Protein AF-A0A955G9C8-F1 (afdb_monomer_lite)

Radius of gyration: 13.99 Å; chains: 1; bounding box: 42×20×39 Å

Foldseek 3Di:
DVCVVQVVFWDKDAFAQQLVQAADPDPVCRCVVRVVRRVDTFGIWTATPPPRHTAETEHEDDPDDDVVVVVVNVVVVVVRCVVRVHHYYYDD

pLDDT: mean 89.54, std 13.43, range [48.84, 97.81]

Structure (mmCIF, N/CA/C/O backbone):
data_AF-A0A955G9C8-F1
#
_entry.id   AF-A0A955G9C8-F1
#
loop_
_atom_site.group_PDB
_atom_site.id
_atom_site.type_symbol
_atom_site.label_atom_id
_atom_site.label_alt_id
_atom_site.label_comp_id
_atom_site.label_asym_id
_atom_site.label_entity_id
_atom_site.label_seq_id
_atom_site.pdbx_PDB_ins_code
_atom_site.Cartn_x
_atom_site.Cartn_y
_atom_site.Cartn_z
_atom_site.occupancy
_atom_site.B_iso_or_equiv
_atom_site.auth_seq_id
_atom_site.auth_comp_id
_atom_site.auth_asym_id
_atom_site.auth_atom_id
_atom_site.pdbx_PDB_model_num
ATOM 1 N N . GLU A 1 1 ? -22.485 -5.040 -1.375 1.00 52.47 1 GLU A N 1
ATOM 2 C CA . GLU A 1 1 ? -22.122 -6.214 -0.543 1.00 52.47 1 GLU A CA 1
ATOM 3 C C . GLU A 1 1 ? -20.918 -5.973 0.377 1.00 52.47 1 GLU A C 1
ATOM 5 O O . GLU A 1 1 ? -21.055 -6.204 1.571 1.00 52.47 1 GLU A O 1
ATOM 10 N N . LEU A 1 2 ? -19.790 -5.428 -0.105 1.00 48.84 2 LEU A N 1
ATOM 11 C CA . LEU A 1 2 ? -18.607 -5.107 0.728 1.00 48.84 2 LEU A CA 1
ATOM 12 C C . LEU A 1 2 ? -18.900 -4.168 1.917 1.00 48.84 2 LEU A C 1
ATOM 14 O O . LEU A 1 2 ? -18.487 -4.454 3.039 1.00 48.84 2 LEU A O 1
ATOM 18 N N . GLN A 1 3 ? -19.680 -3.098 1.707 1.00 49.28 3 GLN A N 1
ATOM 19 C CA . GLN A 1 3 ? -20.099 -2.207 2.798 1.00 49.28 3 GLN A CA 1
ATOM 20 C C . GLN A 1 3 ? -20.959 -2.934 3.841 1.00 49.28 3 GLN A C 1
ATOM 22 O O . GLN A 1 3 ? -20.649 -2.866 5.017 1.00 49.28 3 GLN A O 1
ATOM 27 N N . GLN A 1 4 ? -21.985 -3.698 3.462 1.00 53.94 4 GLN A N 1
ATOM 28 C CA . GLN A 1 4 ? -22.838 -4.369 4.456 1.00 53.94 4 GLN A CA 1
ATOM 29 C C . GLN A 1 4 ? -22.100 -5.434 5.285 1.00 53.94 4 GLN A C 1
ATOM 31 O O . GLN A 1 4 ? -22.441 -5.629 6.447 1.00 53.94 4 GLN A O 1
ATOM 36 N N . LYS A 1 5 ? -21.075 -6.095 4.726 1.00 54.31 5 LYS A N 1
ATOM 37 C CA . LYS A 1 5 ? -20.339 -7.171 5.415 1.00 54.31 5 LYS A CA 1
ATOM 38 C C . LYS A 1 5 ? -19.237 -6.664 6.359 1.00 54.31 5 LYS A C 1
ATOM 40 O O . LYS A 1 5 ? -18.913 -7.342 7.327 1.00 54.31 5 LYS A O 1
ATOM 45 N N . HIS A 1 6 ? -18.683 -5.477 6.099 1.00 54.84 6 HIS A N 1
ATOM 46 C CA . HIS A 1 6 ? -17.516 -4.942 6.819 1.00 54.84 6 HIS A CA 1
ATOM 47 C C . HIS A 1 6 ? -17.749 -3.580 7.497 1.00 54.84 6 HIS A C 1
ATOM 49 O O . HIS A 1 6 ? -16.954 -3.189 8.354 1.00 54.84 6 HIS A O 1
ATOM 55 N N . ALA A 1 7 ? -18.835 -2.863 7.181 1.00 58.91 7 ALA A N 1
ATOM 56 C CA . ALA A 1 7 ? -19.048 -1.494 7.664 1.00 58.91 7 ALA A CA 1
ATOM 57 C C . ALA A 1 7 ? -19.205 -1.376 9.181 1.00 58.91 7 ALA A C 1
ATOM 59 O O . ALA A 1 7 ? -19.031 -0.278 9.702 1.00 58.91 7 ALA A O 1
ATOM 60 N N . ASN A 1 8 ? -19.504 -2.449 9.916 1.00 73.00 8 ASN A N 1
ATOM 61 C CA . ASN A 1 8 ? -19.609 -2.344 11.373 1.00 73.00 8 ASN A CA 1
ATOM 62 C C . ASN A 1 8 ? -18.243 -2.203 12.060 1.00 73.00 8 ASN A C 1
ATOM 64 O O . ASN A 1 8 ? -18.167 -1.500 13.062 1.00 73.00 8 ASN A O 1
ATOM 68 N N . ASN A 1 9 ? -17.169 -2.746 11.477 1.00 87.25 9 ASN A N 1
ATOM 69 C CA . ASN A 1 9 ? -15.840 -2.760 12.106 1.00 87.25 9 ASN A CA 1
ATOM 70 C C . ASN A 1 9 ? -14.811 -1.880 11.389 1.00 87.25 9 ASN A C 1
ATOM 72 O O . ASN A 1 9 ? -13.830 -1.474 12.006 1.00 87.25 9 ASN A O 1
ATOM 76 N N . TYR A 1 10 ? -15.043 -1.547 10.114 1.00 92.00 10 TYR A N 1
ATOM 77 C CA . TYR A 1 10 ? -14.058 -0.848 9.292 1.00 92.00 10 TYR A CA 1
ATOM 78 C C . TYR A 1 10 ? -14.589 0.462 8.709 1.00 92.00 10 TYR A C 1
ATOM 80 O O . TYR A 1 10 ? -15.734 0.551 8.254 1.00 92.00 10 TYR A O 1
ATOM 88 N N . HIS A 1 11 ? -13.735 1.483 8.692 1.00 94.25 11 HIS A N 1
ATOM 89 C CA . HIS A 1 11 ? -13.827 2.570 7.731 1.00 94.25 11 HIS A CA 1
ATOM 90 C C . HIS A 1 11 ? -13.328 2.065 6.377 1.00 94.25 11 HIS A C 1
ATOM 92 O O . HIS A 1 11 ? -12.337 1.340 6.300 1.00 94.25 11 HIS A O 1
ATOM 98 N N . ILE A 1 12 ? -14.031 2.444 5.313 1.00 94.44 12 ILE A N 1
ATOM 99 C CA . ILE A 1 12 ? -13.659 2.098 3.945 1.00 94.44 12 ILE A CA 1
ATOM 100 C C . ILE A 1 12 ? -13.404 3.401 3.206 1.00 94.44 12 ILE A C 1
ATOM 102 O O . ILE A 1 12 ? -14.316 4.216 3.063 1.00 94.44 12 ILE A O 1
ATOM 106 N N . PHE A 1 13 ? -12.174 3.584 2.744 1.00 95.94 13 PHE A N 1
ATOM 107 C CA . PHE A 1 13 ? -11.784 4.719 1.915 1.00 95.94 13 PHE A CA 1
ATOM 108 C C . PHE A 1 13 ? -11.599 4.245 0.483 1.00 95.94 13 PHE A C 1
ATOM 110 O O . PHE A 1 13 ? -11.026 3.179 0.273 1.00 95.94 13 PHE A O 1
ATOM 117 N N . CYS A 1 14 ? -12.080 5.019 -0.487 1.00 96.50 14 CYS A N 1
ATOM 118 C CA . CYS A 1 14 ? -11.875 4.735 -1.900 1.00 96.50 14 CYS A CA 1
ATOM 119 C C . CYS A 1 14 ? -10.765 5.608 -2.490 1.00 96.50 14 CYS A C 1
ATOM 121 O O . CYS A 1 14 ? -10.534 6.724 -2.024 1.00 96.50 14 CYS A O 1
ATOM 123 N N . GLN A 1 15 ? -10.105 5.096 -3.530 1.00 96.38 15 GLN A N 1
ATOM 124 C CA . GLN A 1 15 ? -9.110 5.822 -4.326 1.00 96.38 15 GLN A CA 1
ATOM 125 C C . GLN A 1 15 ? -8.018 6.490 -3.475 1.00 96.38 15 GLN A C 1
ATOM 127 O O . GLN A 1 15 ? -7.717 7.678 -3.609 1.00 96.38 15 GLN A O 1
ATOM 132 N N . VAL A 1 16 ? -7.399 5.711 -2.590 1.00 97.75 16 VAL A N 1
ATOM 133 C CA . VAL A 1 16 ? -6.369 6.203 -1.671 1.00 97.75 16 VAL A CA 1
ATOM 134 C C . VAL A 1 16 ? -4.998 6.105 -2.325 1.00 97.75 16 VAL A C 1
ATOM 136 O O . VAL A 1 16 ? -4.600 5.048 -2.809 1.00 97.75 16 VAL A O 1
ATOM 139 N N . SER A 1 17 ? -4.247 7.203 -2.332 1.00 97.75 17 SER A N 1
ATOM 140 C CA . SER A 1 17 ? -2.862 7.185 -2.805 1.00 97.75 17 SER A CA 1
ATOM 141 C C . SER A 1 17 ? -1.992 6.270 -1.934 1.00 97.75 17 SER A C 1
ATOM 143 O O . SER A 1 17 ? -2.049 6.332 -0.705 1.00 97.75 17 SER A O 1
ATOM 145 N N . LEU A 1 18 ? -1.170 5.425 -2.559 1.00 97.81 18 LEU A N 1
ATOM 146 C CA . LEU A 1 18 ? -0.388 4.392 -1.874 1.00 97.81 18 LEU A CA 1
ATOM 147 C C . LEU A 1 18 ? 0.647 4.981 -0.898 1.00 97.81 18 LEU A C 1
ATOM 149 O O . LEU A 1 18 ? 0.939 4.368 0.126 1.00 97.81 18 LEU A O 1
ATOM 153 N N . ASP 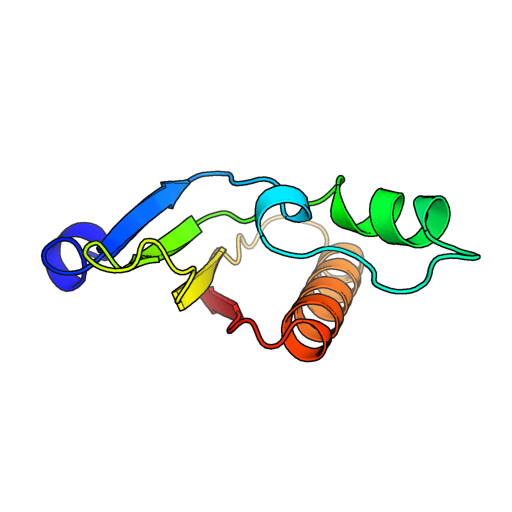A 1 19 ? 1.148 6.193 -1.164 1.00 97.25 19 ASP A N 1
ATOM 154 C CA . ASP A 1 19 ? 2.079 6.916 -0.279 1.00 97.25 19 ASP A CA 1
ATOM 155 C C . ASP A 1 19 ? 1.455 7.349 1.057 1.00 97.25 19 ASP A C 1
ATOM 157 O O . ASP A 1 19 ? 2.173 7.736 1.977 1.00 97.25 19 ASP A O 1
ATOM 161 N N . ARG A 1 20 ? 0.124 7.285 1.184 1.00 97.00 20 ARG A N 1
ATOM 162 C CA . ARG A 1 20 ? -0.585 7.516 2.451 1.00 97.00 20 ARG A CA 1
ATOM 163 C C . ARG A 1 20 ? -0.592 6.293 3.356 1.00 97.00 20 ARG A C 1
ATOM 165 O O . ARG A 1 20 ? -0.985 6.409 4.511 1.00 97.00 20 ARG A O 1
ATOM 172 N N . ILE A 1 21 ? -0.189 5.141 2.826 1.00 96.75 21 ILE A N 1
ATOM 173 C CA . ILE A 1 21 ? -0.317 3.846 3.490 1.00 96.75 21 ILE A CA 1
ATOM 174 C C . ILE A 1 21 ? 1.056 3.235 3.738 1.00 96.75 21 ILE A C 1
ATOM 176 O O . ILE A 1 21 ? 1.312 2.718 4.821 1.00 96.75 21 ILE A O 1
ATOM 180 N N . ILE A 1 22 ? 1.944 3.319 2.747 1.00 96.44 22 ILE A N 1
ATOM 181 C CA . ILE A 1 22 ? 3.300 2.780 2.821 1.00 96.44 22 ILE A CA 1
ATOM 182 C C . ILE A 1 22 ? 4.315 3.818 2.351 1.00 96.44 22 ILE A C 1
ATOM 184 O O . ILE A 1 22 ? 4.009 4.698 1.545 1.00 96.44 22 ILE A O 1
ATOM 188 N N . ASN A 1 23 ? 5.554 3.683 2.813 1.00 96.12 23 ASN A N 1
ATOM 189 C CA . ASN A 1 23 ? 6.657 4.525 2.373 1.00 96.12 23 ASN A CA 1
ATOM 190 C C . ASN A 1 23 ? 7.958 3.717 2.281 1.00 96.12 23 ASN A C 1
ATOM 192 O O . ASN A 1 23 ? 8.078 2.642 2.865 1.00 96.12 23 ASN A O 1
ATOM 196 N N . THR A 1 24 ? 8.930 4.231 1.534 1.00 94.94 24 THR A N 1
ATOM 197 C CA . THR A 1 24 ? 10.268 3.639 1.462 1.00 94.94 24 THR A CA 1
ATOM 198 C C . THR A 1 24 ? 11.073 3.976 2.714 1.00 94.94 24 THR A C 1
ATOM 200 O O . THR A 1 24 ? 11.028 5.101 3.209 1.00 94.94 24 THR A O 1
ATOM 203 N N . THR A 1 25 ? 11.851 3.010 3.196 1.00 94.50 25 THR A N 1
ATOM 204 C CA . THR A 1 25 ? 12.818 3.196 4.288 1.00 94.50 25 THR A CA 1
ATOM 205 C C . THR A 1 25 ? 14.237 3.465 3.779 1.00 94.50 25 THR A C 1
ATOM 207 O O . THR A 1 25 ? 15.087 3.906 4.551 1.00 94.50 25 THR A O 1
ATOM 210 N N . ASP A 1 26 ? 14.504 3.252 2.483 1.00 95.00 26 ASP A N 1
ATOM 211 C CA . ASP A 1 26 ? 15.786 3.599 1.860 1.00 95.00 26 ASP A CA 1
ATOM 212 C C . ASP A 1 26 ? 15.922 5.125 1.764 1.00 95.00 26 ASP A C 1
ATOM 214 O O . ASP A 1 26 ? 15.216 5.777 0.991 1.00 95.00 26 ASP A O 1
ATOM 218 N N . GLN A 1 27 ? 16.835 5.682 2.562 1.00 95.12 27 GLN A N 1
ATOM 219 C CA . GLN A 1 27 ? 17.106 7.118 2.611 1.00 95.12 27 GLN A CA 1
ATOM 220 C C . GLN A 1 27 ? 17.926 7.612 1.413 1.00 95.12 27 GLN A C 1
ATOM 222 O O . GLN A 1 27 ? 17.725 8.738 0.961 1.00 95.12 27 GLN A O 1
ATOM 227 N N . MET A 1 28 ? 18.824 6.786 0.870 1.00 96.88 28 MET A N 1
ATOM 228 C CA . MET A 1 28 ? 19.705 7.170 -0.237 1.00 96.88 28 MET A CA 1
ATOM 229 C C . MET A 1 28 ? 18.927 7.263 -1.552 1.00 96.88 28 MET A C 1
ATOM 231 O O . MET A 1 28 ? 19.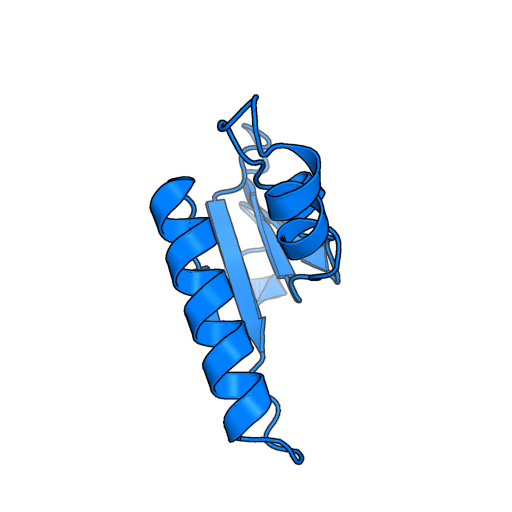117 8.190 -2.336 1.00 96.88 28 MET A O 1
ATOM 235 N N . ASN A 1 29 ? 18.001 6.329 -1.768 1.00 96.19 29 ASN A N 1
ATOM 236 C CA . ASN A 1 29 ? 17.157 6.259 -2.960 1.00 96.19 29 ASN A CA 1
ATOM 237 C C . ASN A 1 29 ? 15.717 6.715 -2.694 1.00 96.19 29 ASN A C 1
ATOM 239 O O . ASN A 1 29 ? 14.813 6.362 -3.460 1.00 96.19 29 ASN A O 1
ATOM 243 N N . PHE A 1 30 ? 15.499 7.502 -1.633 1.00 95.88 30 PHE A N 1
ATOM 244 C CA . PHE A 1 30 ? 14.169 7.857 -1.138 1.00 95.88 30 PHE A CA 1
ATOM 245 C C . PHE A 1 30 ? 13.245 8.345 -2.256 1.00 95.88 30 PHE A C 1
ATOM 247 O O . PHE A 1 30 ? 12.225 7.720 -2.536 1.00 95.88 30 PHE A O 1
ATOM 254 N N . TYR A 1 31 ? 13.629 9.405 -2.972 1.00 96.75 31 TYR A N 1
ATOM 255 C CA . TYR A 1 31 ? 12.791 9.975 -4.031 1.00 96.75 31 TYR A CA 1
ATOM 256 C C . TYR A 1 31 ? 12.553 9.004 -5.187 1.00 96.75 31 TYR A C 1
ATOM 258 O O . TYR A 1 31 ? 11.468 8.989 -5.761 1.00 96.75 31 TYR A O 1
ATOM 266 N N . THR A 1 32 ? 13.529 8.162 -5.522 1.00 96.31 32 THR A N 1
ATOM 267 C CA . THR A 1 32 ? 13.395 7.175 -6.600 1.00 96.31 32 THR A CA 1
ATOM 268 C C . THR A 1 32 ? 12.310 6.151 -6.284 1.00 96.31 32 THR A C 1
ATOM 270 O O . THR A 1 32 ? 11.473 5.858 -7.142 1.00 96.31 32 THR A O 1
ATOM 273 N N . TYR A 1 33 ? 12.293 5.610 -5.065 1.00 96.06 33 TYR A N 1
ATOM 274 C CA . TYR A 1 33 ? 11.279 4.636 -4.660 1.00 96.06 33 TYR A CA 1
ATOM 275 C C . TYR A 1 33 ? 9.956 5.293 -4.291 1.00 96.06 33 TYR A C 1
ATOM 277 O O . TYR A 1 33 ? 8.907 4.826 -4.737 1.00 96.06 33 TYR A O 1
ATOM 285 N N . TRP A 1 34 ? 9.992 6.423 -3.589 1.00 96.62 34 TRP A N 1
ATOM 286 C CA . TRP A 1 34 ? 8.799 7.198 -3.271 1.00 96.62 34 TRP A CA 1
ATOM 287 C C . TRP A 1 34 ? 8.046 7.624 -4.539 1.00 96.62 34 TRP A C 1
ATOM 289 O O . TRP A 1 34 ? 6.834 7.454 -4.605 1.00 96.62 34 TRP A O 1
ATOM 299 N N . ASN A 1 35 ? 8.743 8.025 -5.609 1.00 97.25 35 ASN A N 1
ATOM 300 C CA . ASN A 1 35 ? 8.121 8.342 -6.903 1.00 97.25 35 ASN A CA 1
ATOM 301 C C . ASN A 1 35 ? 7.451 7.146 -7.594 1.00 97.25 35 ASN A C 1
ATOM 303 O O . ASN A 1 35 ? 6.603 7.323 -8.471 1.00 97.25 35 ASN A O 1
ATOM 307 N N . LYS A 1 36 ? 7.853 5.913 -7.266 1.00 96.56 36 LYS A N 1
ATOM 308 C CA . LYS A 1 36 ? 7.150 4.714 -7.740 1.00 96.56 36 LYS A CA 1
ATOM 309 C C . LYS A 1 36 ? 5.897 4.462 -6.904 1.00 96.56 36 LYS A C 1
ATOM 311 O O . LYS A 1 36 ? 4.919 3.965 -7.459 1.00 96.56 36 LYS A O 1
ATOM 316 N N . ILE A 1 37 ? 5.932 4.778 -5.611 1.00 97.25 37 ILE A N 1
ATOM 317 C CA . ILE A 1 37 ? 4.826 4.602 -4.663 1.00 97.25 37 ILE A CA 1
ATOM 318 C C . ILE A 1 37 ? 3.738 5.662 -4.899 1.00 97.25 37 ILE A C 1
ATOM 320 O O . ILE A 1 37 ? 2.600 5.302 -5.176 1.00 97.25 37 ILE A O 1
ATOM 324 N N . ASN A 1 38 ? 4.089 6.951 -4.886 1.00 96.75 38 ASN A N 1
ATOM 325 C CA . ASN A 1 38 ? 3.150 8.082 -4.945 1.00 96.75 38 ASN A CA 1
ATOM 326 C C . ASN A 1 38 ? 2.347 8.201 -6.256 1.00 96.75 38 ASN A C 1
ATOM 328 O O . ASN A 1 38 ? 1.354 8.916 -6.312 1.00 96.75 38 ASN A O 1
ATOM 332 N N . LYS A 1 39 ? 2.760 7.502 -7.320 1.00 96.81 39 LYS A N 1
ATOM 333 C CA . LYS A 1 39 ? 2.052 7.442 -8.611 1.00 96.81 39 LYS A CA 1
ATOM 334 C C . LYS A 1 39 ? 0.976 6.361 -8.651 1.00 96.81 39 LYS A C 1
ATOM 336 O O . LYS A 1 39 ? 0.409 6.110 -9.714 1.00 96.81 39 LYS A O 1
ATOM 341 N N . LYS A 1 40 ? 0.758 5.651 -7.546 1.00 96.50 40 LYS A N 1
ATOM 342 C CA . LYS A 1 40 ? -0.193 4.546 -7.466 1.00 96.50 40 LYS A CA 1
ATOM 343 C C . LYS A 1 40 ? -1.297 4.890 -6.488 1.00 96.50 40 LYS A C 1
ATOM 345 O O . LYS A 1 40 ? -1.047 5.394 -5.401 1.00 96.50 40 LYS A O 1
ATOM 350 N N . THR A 1 41 ? -2.505 4.543 -6.889 1.00 97.25 41 THR A N 1
ATOM 351 C CA . THR A 1 41 ? -3.719 4.666 -6.095 1.00 97.25 41 THR A CA 1
ATOM 352 C C . THR A 1 41 ? -4.297 3.273 -5.919 1.00 97.25 41 THR A C 1
ATOM 354 O O . THR A 1 41 ? -4.265 2.488 -6.871 1.00 97.25 41 THR A O 1
ATOM 357 N N . ILE A 1 42 ? -4.770 3.005 -4.705 1.00 97.31 42 ILE A N 1
ATOM 358 C CA . ILE A 1 42 ? -5.481 1.798 -4.302 1.00 97.31 42 ILE A CA 1
ATOM 359 C C . ILE A 1 42 ? -6.984 2.053 -4.357 1.00 97.31 42 ILE A C 1
ATOM 361 O O . ILE A 1 42 ? -7.448 3.092 -3.879 1.00 97.31 42 ILE A O 1
ATOM 365 N N . ASP A 1 43 ? -7.741 1.105 -4.911 1.00 95.69 43 ASP A N 1
ATOM 366 C CA . ASP A 1 43 ? -9.190 1.253 -5.080 1.00 95.69 43 ASP A CA 1
ATOM 367 C C . ASP A 1 43 ? -9.919 1.355 -3.744 1.00 95.69 43 ASP A C 1
ATOM 369 O O . ASP A 1 43 ? -10.722 2.275 -3.577 1.00 95.69 43 ASP A O 1
ATOM 373 N N . PHE A 1 44 ? -9.611 0.474 -2.781 1.00 96.44 44 PHE A N 1
ATOM 374 C CA . PHE A 1 44 ? -10.152 0.561 -1.426 1.00 96.44 44 PHE A CA 1
ATOM 375 C C . PHE A 1 44 ? -9.142 0.236 -0.327 1.00 96.44 44 PHE A C 1
ATOM 377 O O . PHE A 1 44 ? -8.295 -0.645 -0.460 1.00 96.44 44 PHE A O 1
ATOM 384 N N . VAL A 1 45 ? -9.303 0.909 0.811 1.00 97.19 45 VAL A N 1
ATOM 385 C CA . VAL A 1 45 ? -8.535 0.671 2.036 1.00 97.19 45 VAL A CA 1
ATOM 386 C C . VAL A 1 45 ? -9.498 0.399 3.181 1.00 97.19 45 VAL A C 1
ATOM 388 O O . VAL A 1 45 ? -10.368 1.226 3.467 1.00 97.19 45 VAL A O 1
ATOM 391 N N . LEU A 1 46 ? -9.330 -0.749 3.836 1.00 95.56 46 LEU A N 1
ATOM 392 C CA . LEU A 1 46 ? -10.013 -1.087 5.079 1.00 95.56 46 LEU A CA 1
ATOM 393 C C . LEU A 1 46 ? -9.178 -0.598 6.258 1.00 95.56 46 LEU A C 1
ATOM 395 O O . LEU A 1 46 ? -8.027 -1.003 6.423 1.00 95.56 46 LEU A O 1
ATOM 399 N N . VAL A 1 47 ? -9.776 0.252 7.083 1.00 96.00 47 VAL A N 1
ATOM 400 C CA . VAL A 1 47 ? -9.162 0.816 8.286 1.00 96.00 47 VAL A CA 1
ATOM 401 C C . VAL A 1 47 ? -10.003 0.423 9.488 1.00 96.00 47 VAL A C 1
ATOM 403 O O . VAL A 1 47 ? -11.218 0.610 9.471 1.00 96.00 47 VAL A O 1
ATOM 406 N N . ASP A 1 48 ? -9.383 -0.132 10.523 1.00 94.69 48 ASP A N 1
ATOM 407 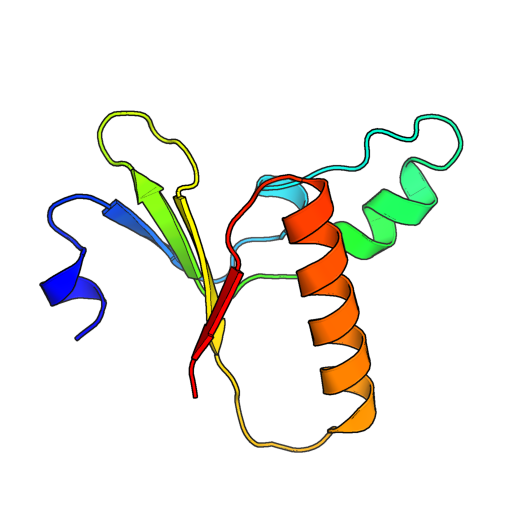C CA . ASP A 1 48 ? -10.081 -0.482 11.761 1.00 94.69 48 ASP A CA 1
ATOM 408 C C . ASP A 1 48 ? -10.676 0.772 12.425 1.00 94.69 48 ASP A C 1
ATOM 410 O O . ASP A 1 48 ? -10.000 1.790 12.571 1.00 94.69 48 ASP A O 1
ATOM 414 N N . LYS A 1 49 ? -11.956 0.722 12.812 1.00 93.38 49 LYS A N 1
ATOM 415 C CA . LYS A 1 49 ? -12.664 1.885 13.379 1.00 93.38 49 LYS A CA 1
ATOM 416 C C . LYS A 1 49 ? -12.179 2.304 14.764 1.00 93.38 49 LYS A C 1
ATOM 418 O O . LYS A 1 49 ? -12.436 3.436 15.165 1.00 93.38 49 LYS A O 1
ATOM 423 N N . GLN A 1 50 ? -11.560 1.401 15.518 1.00 93.69 50 GLN A N 1
ATOM 424 C CA . GLN A 1 50 ? -11.113 1.675 16.882 1.00 93.69 50 GLN A CA 1
ATOM 425 C C . GLN A 1 50 ? -9.662 2.147 16.889 1.00 93.69 50 GLN A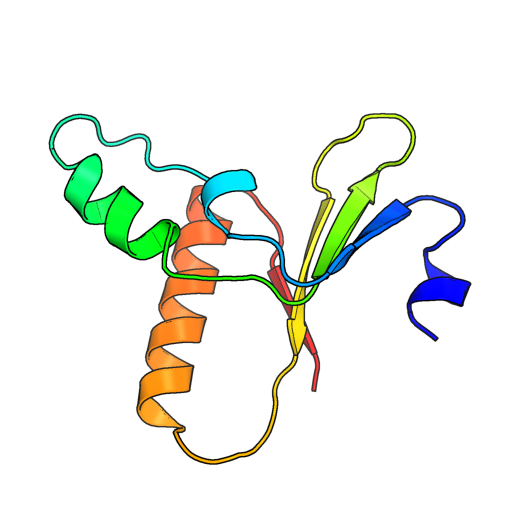 C 1
ATOM 427 O O . GLN A 1 50 ? -9.335 3.117 17.570 1.00 93.69 50 GLN A O 1
ATOM 432 N N . THR A 1 51 ? -8.794 1.480 16.125 1.00 95.31 51 THR A N 1
ATOM 433 C CA . THR A 1 51 ? -7.346 1.746 16.139 1.00 95.31 51 THR A CA 1
ATOM 434 C C . THR A 1 51 ? -6.884 2.682 15.027 1.00 95.31 51 THR A C 1
ATOM 436 O O . THR A 1 51 ? -5.756 3.168 15.081 1.00 95.31 51 THR A O 1
ATOM 439 N N . PHE A 1 52 ? -7.724 2.925 14.014 1.00 93.19 52 PHE A N 1
ATOM 440 C CA . PHE A 1 52 ? -7.368 3.647 12.788 1.00 93.19 52 PHE A CA 1
ATOM 441 C C . PHE A 1 52 ? -6.185 3.040 12.021 1.00 93.19 52 PHE A C 1
ATOM 443 O O . PHE A 1 52 ? -5.586 3.694 11.166 1.00 93.19 52 PHE A O 1
ATOM 450 N N . GLN A 1 53 ? -5.855 1.775 12.284 1.00 94.81 53 GLN A N 1
ATOM 451 C CA . GLN A 1 53 ? -4.817 1.070 11.546 1.00 94.81 53 GLN A CA 1
ATOM 452 C C . GLN A 1 53 ? -5.357 0.551 10.215 1.00 94.81 53 GLN A C 1
ATOM 454 O O . GLN A 1 53 ? -6.469 0.022 10.135 1.00 94.81 53 GLN A O 1
ATOM 459 N N . THR A 1 54 ? -4.546 0.678 9.166 1.00 96.31 54 THR A N 1
ATOM 460 C CA . THR A 1 54 ? -4.789 0.023 7.878 1.00 96.31 54 THR A CA 1
ATOM 461 C C . THR A 1 54 ? -4.735 -1.487 8.074 1.00 96.31 54 THR A C 1
ATOM 463 O O . THR A 1 54 ? -3.708 -2.025 8.478 1.00 96.31 54 THR A O 1
ATOM 466 N N . VAL A 1 55 ? -5.835 -2.164 7.763 1.00 95.38 55 VAL A N 1
ATOM 467 C CA . VAL A 1 55 ? -5.956 -3.621 7.885 1.00 95.38 55 VAL A CA 1
ATOM 468 C C . VAL A 1 55 ? -5.677 -4.301 6.556 1.00 95.38 55 VAL A C 1
ATOM 470 O O . VAL A 1 55 ? -4.947 -5.284 6.508 1.00 95.38 55 VAL A O 1
ATOM 473 N N . LYS A 1 56 ? -6.261 -3.785 5.470 1.00 96.06 56 LYS A N 1
ATOM 474 C CA . LYS A 1 56 ? -6.177 -4.422 4.156 1.00 96.06 56 LYS A CA 1
ATOM 475 C C . LYS A 1 56 ? -6.373 -3.425 3.023 1.00 96.06 56 LYS A C 1
ATOM 477 O O . LYS A 1 56 ? -7.196 -2.512 3.117 1.00 96.06 56 LYS A O 1
ATOM 482 N N . LEU A 1 57 ? -5.652 -3.655 1.934 1.00 97.75 57 LEU A N 1
ATOM 483 C CA . LEU A 1 57 ? -5.810 -2.995 0.644 1.00 97.75 57 LEU A CA 1
ATOM 484 C C . LEU A 1 57 ? -6.587 -3.897 -0.308 1.00 97.75 57 LEU A C 1
ATOM 486 O O . LEU A 1 57 ? -6.326 -5.097 -0.371 1.00 97.75 57 LEU A O 1
ATOM 490 N N . ILE A 1 58 ? -7.520 -3.322 -1.060 1.00 96.12 58 ILE A N 1
ATOM 491 C CA . ILE A 1 58 ? -8.321 -4.043 -2.048 1.00 96.12 58 ILE A CA 1
ATOM 492 C C . ILE A 1 58 ? -8.179 -3.347 -3.399 1.00 96.12 58 ILE A C 1
ATOM 494 O O . ILE A 1 58 ? -8.401 -2.142 -3.517 1.00 96.12 58 ILE A O 1
ATOM 498 N N . GLU A 1 59 ? -7.829 -4.130 -4.413 1.00 94.69 59 GLU A N 1
ATOM 499 C CA . GLU A 1 59 ? -7.678 -3.718 -5.808 1.00 94.69 59 GLU A CA 1
ATOM 500 C C . GLU A 1 59 ? -8.689 -4.452 -6.684 1.00 94.69 59 GLU A C 1
ATOM 502 O O . GLU A 1 59 ? -8.768 -5.681 -6.651 1.00 94.69 59 GLU A O 1
ATOM 507 N N . LEU A 1 60 ? -9.437 -3.716 -7.502 1.00 91.88 60 LEU A N 1
ATOM 508 C CA . LEU A 1 60 ? -10.365 -4.297 -8.461 1.00 91.88 60 LEU A CA 1
ATOM 509 C C . LEU A 1 60 ? -9.626 -4.668 -9.753 1.00 91.88 60 LEU A C 1
ATOM 511 O O . LEU A 1 60 ? -8.823 -3.904 -10.301 1.00 91.88 60 LEU A O 1
ATOM 515 N N . ASN A 1 61 ? -9.897 -5.864 -10.265 1.00 83.25 61 ASN A N 1
ATOM 516 C CA . ASN A 1 61 ? -9.380 -6.346 -11.537 1.00 83.25 61 ASN A CA 1
ATOM 517 C C . ASN A 1 61 ? -10.353 -6.003 -12.659 1.00 83.25 61 ASN A C 1
ATOM 519 O O . ASN A 1 61 ? -11.177 -6.828 -13.048 1.00 83.25 61 ASN A O 1
ATOM 523 N N . ASP A 1 62 ? -10.226 -4.805 -13.222 1.00 69.25 62 ASP A N 1
ATOM 524 C CA . ASP A 1 62 ? -11.002 -4.470 -14.410 1.00 69.25 62 ASP A CA 1
ATOM 525 C C . ASP A 1 62 ? -10.371 -5.077 -15.678 1.00 69.25 62 ASP A C 1
ATOM 527 O O . ASP A 1 62 ? -9.153 -5.025 -15.889 1.00 69.25 62 ASP A O 1
ATOM 531 N N . ARG A 1 63 ? -11.190 -5.710 -16.530 1.00 60.16 63 ARG A N 1
ATOM 532 C CA . ARG A 1 63 ? -10.729 -6.587 -17.637 1.00 60.16 63 ARG A CA 1
ATOM 533 C C . ARG A 1 63 ? -10.241 -5.838 -18.882 1.00 60.16 63 ARG A C 1
ATOM 535 O O . ARG A 1 63 ? -9.924 -6.457 -19.900 1.00 60.16 63 ARG A O 1
ATOM 542 N N . THR A 1 64 ? -10.174 -4.515 -18.850 1.00 59.88 64 THR A N 1
ATOM 543 C CA . THR A 1 64 ? -10.077 -3.707 -20.068 1.00 59.88 64 THR A CA 1
ATOM 544 C C . THR A 1 64 ? -8.640 -3.251 -20.364 1.00 59.88 64 THR A C 1
ATOM 546 O O . THR A 1 64 ? -8.114 -2.324 -19.760 1.00 59.88 64 THR A O 1
ATOM 549 N N . HIS A 1 65 ? -8.015 -3.916 -21.343 1.00 56.03 65 HIS A N 1
ATOM 550 C CA . HIS A 1 65 ? -6.896 -3.445 -22.180 1.00 56.03 65 HIS A CA 1
ATOM 551 C C . HIS A 1 65 ? -5.595 -2.932 -21.511 1.00 56.03 65 HIS A C 1
ATOM 553 O O . HIS A 1 65 ? -5.253 -1.765 -21.661 1.00 56.03 65 HIS A O 1
ATOM 559 N N . ASN A 1 66 ? -4.783 -3.809 -20.892 1.00 67.25 66 ASN A N 1
ATOM 560 C CA . ASN A 1 66 ? -3.294 -3.760 -20.925 1.00 67.25 66 ASN A CA 1
ATOM 561 C C . ASN A 1 66 ? -2.655 -4.844 -20.030 1.00 67.25 66 ASN A C 1
ATOM 563 O O . ASN A 1 66 ? -2.040 -4.549 -19.005 1.00 67.25 66 ASN A O 1
ATOM 567 N N . TYR A 1 67 ? -2.762 -6.118 -20.419 1.00 77.00 67 TYR A N 1
ATOM 568 C CA . TYR A 1 67 ? -2.321 -7.245 -19.581 1.00 77.00 67 TYR A CA 1
ATOM 569 C C . TYR A 1 67 ? -0.865 -7.125 -19.083 1.00 77.00 67 TYR A C 1
ATOM 571 O O . TYR A 1 67 ? -0.596 -7.362 -17.910 1.00 77.00 67 TYR A O 1
ATOM 579 N N . LYS A 1 68 ? 0.075 -6.681 -19.935 1.00 84.00 68 LYS A N 1
ATOM 580 C CA . LYS A 1 68 ? 1.495 -6.541 -19.551 1.00 84.00 68 LYS A CA 1
ATOM 581 C C . LYS A 1 68 ? 1.733 -5.446 -18.504 1.00 84.00 68 LYS A C 1
ATOM 583 O O . LYS A 1 68 ? 2.300 -5.729 -17.455 1.00 84.00 68 LYS A O 1
ATOM 588 N N . LYS A 1 69 ? 1.262 -4.215 -18.750 1.00 85.44 69 LYS A N 1
ATOM 589 C CA . LYS A 1 69 ? 1.417 -3.106 -17.786 1.00 85.44 69 LYS A CA 1
ATOM 590 C C . LYS A 1 69 ? 0.679 -3.390 -16.478 1.00 85.44 69 LYS A C 1
ATOM 592 O O . LYS A 1 69 ? 1.166 -3.023 -15.413 1.00 85.44 69 LYS A O 1
ATOM 597 N N . ARG A 1 70 ? -0.476 -4.064 -16.552 1.00 86.94 70 ARG A N 1
ATOM 598 C CA . ARG A 1 70 ? -1.223 -4.490 -15.366 1.00 86.94 70 ARG A CA 1
ATOM 599 C C . ARG A 1 70 ? -0.428 -5.513 -14.557 1.00 86.94 70 ARG A C 1
ATOM 601 O O . ARG A 1 70 ? -0.241 -5.302 -13.369 1.00 86.94 70 ARG A O 1
ATOM 608 N N . ALA A 1 71 ? 0.144 -6.531 -15.198 1.00 89.00 71 ALA A N 1
ATOM 609 C CA . ALA A 1 71 ? 0.979 -7.520 -14.516 1.00 89.00 71 ALA A CA 1
ATOM 610 C C . ALA A 1 71 ? 2.216 -6.898 -13.838 1.00 89.00 71 ALA A C 1
ATOM 612 O O . ALA A 1 71 ? 2.574 -7.292 -12.729 1.00 89.00 71 ALA A O 1
ATOM 613 N N . GLU A 1 72 ? 2.865 -5.918 -14.475 1.00 92.00 72 GLU A N 1
ATOM 614 C CA . GLU A 1 72 ? 3.982 -5.173 -13.875 1.00 92.00 72 GLU A CA 1
ATOM 615 C C . GLU A 1 72 ? 3.537 -4.335 -12.673 1.00 92.00 72 GLU A C 1
ATOM 617 O O . GLU A 1 72 ? 4.191 -4.351 -11.627 1.00 92.00 72 GLU A O 1
ATOM 622 N N . ARG A 1 73 ? 2.405 -3.632 -12.800 1.00 93.12 73 ARG A N 1
ATOM 623 C CA . ARG A 1 73 ? 1.812 -2.858 -11.706 1.00 93.12 73 ARG A CA 1
ATOM 624 C C . ARG A 1 73 ? 1.458 -3.755 -10.524 1.00 93.12 73 ARG A C 1
ATOM 626 O O . ARG A 1 73 ? 1.849 -3.441 -9.405 1.00 93.12 73 ARG A O 1
ATOM 633 N N . ASP A 1 74 ? 0.766 -4.859 -10.768 1.00 93.50 74 ASP A N 1
ATOM 634 C CA . ASP A 1 74 ? 0.293 -5.762 -9.719 1.00 93.50 74 ASP A CA 1
ATOM 635 C C . ASP A 1 74 ? 1.472 -6.449 -9.024 1.00 93.50 74 ASP A C 1
ATOM 637 O O . ASP A 1 74 ? 1.486 -6.573 -7.800 1.00 93.50 74 ASP A O 1
ATOM 641 N N . ARG A 1 75 ? 2.519 -6.812 -9.781 1.00 95.44 75 ARG A N 1
ATOM 642 C CA . ARG A 1 75 ? 3.781 -7.305 -9.213 1.00 95.44 75 ARG A CA 1
ATOM 643 C C . ARG A 1 75 ? 4.430 -6.267 -8.302 1.00 95.44 75 ARG A C 1
ATOM 645 O O . ARG A 1 75 ? 4.826 -6.616 -7.194 1.00 95.44 75 ARG A O 1
ATOM 652 N N . PHE A 1 76 ? 4.522 -5.012 -8.748 1.00 96.38 76 PHE A N 1
ATOM 653 C CA . PHE A 1 76 ? 5.056 -3.934 -7.915 1.00 96.38 76 PHE A CA 1
ATOM 654 C C . PHE A 1 76 ? 4.238 -3.770 -6.632 1.00 96.38 76 PHE A C 1
ATOM 656 O O . PHE A 1 76 ? 4.820 -3.668 -5.558 1.00 96.38 76 PHE A O 1
ATOM 663 N N . LEU A 1 77 ? 2.905 -3.727 -6.738 1.00 97.00 77 LEU A N 1
ATOM 664 C CA . LEU A 1 77 ? 2.034 -3.522 -5.582 1.00 97.00 77 LEU A CA 1
ATOM 665 C C . LEU A 1 77 ? 2.205 -4.639 -4.556 1.00 97.00 77 LEU A C 1
ATOM 667 O O . LEU A 1 77 ? 2.399 -4.337 -3.384 1.00 97.00 77 LEU A O 1
ATOM 671 N N . LYS A 1 78 ? 2.224 -5.904 -4.998 1.00 97.06 78 LYS A N 1
ATOM 672 C CA . LYS A 1 78 ? 2.473 -7.054 -4.117 1.00 97.06 78 LYS A CA 1
ATOM 673 C C . LYS A 1 78 ? 3.793 -6.914 -3.368 1.00 97.06 78 LYS A C 1
ATOM 675 O O . LYS A 1 78 ? 3.792 -6.958 -2.147 1.00 97.06 78 LYS A O 1
ATOM 680 N N . GLN A 1 79 ? 4.885 -6.664 -4.089 1.00 97.00 79 GLN A N 1
ATOM 681 C CA . GLN A 1 79 ? 6.214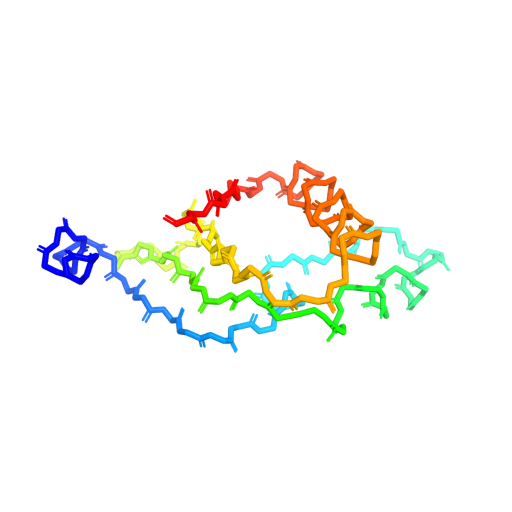 -6.526 -3.484 1.00 97.00 79 GLN A CA 1
ATOM 682 C C . GLN A 1 79 ? 6.289 -5.355 -2.499 1.00 97.00 79 GLN A C 1
ATOM 684 O O . GLN A 1 79 ? 6.861 -5.489 -1.423 1.00 97.00 79 GLN A O 1
ATOM 689 N N . ALA A 1 80 ? 5.712 -4.206 -2.856 1.00 96.69 80 ALA A N 1
ATOM 690 C CA . ALA A 1 80 ? 5.736 -3.023 -2.004 1.00 96.69 80 ALA A CA 1
ATOM 691 C C . ALA A 1 80 ? 4.898 -3.212 -0.729 1.00 96.69 80 ALA A C 1
ATOM 693 O O . ALA A 1 80 ? 5.337 -2.813 0.347 1.00 96.69 80 ALA A O 1
ATOM 694 N N . CYS A 1 81 ? 3.721 -3.835 -0.837 1.00 97.25 81 CYS A N 1
ATOM 695 C CA . CYS A 1 81 ? 2.854 -4.096 0.313 1.00 97.25 81 CYS A CA 1
ATOM 696 C C . CYS A 1 81 ? 3.436 -5.187 1.220 1.00 97.25 81 CYS A C 1
ATOM 698 O O . CYS A 1 81 ? 3.455 -5.009 2.433 1.00 97.25 81 CYS A O 1
ATOM 700 N N . GLU A 1 82 ? 3.998 -6.256 0.645 1.00 97.00 82 GLU A N 1
ATOM 701 C CA . GLU A 1 82 ? 4.702 -7.309 1.388 1.00 97.00 82 GLU A CA 1
ATOM 702 C C . GLU A 1 82 ? 5.890 -6.739 2.175 1.00 97.00 82 GLU A C 1
ATOM 704 O O . GLU A 1 82 ? 6.001 -6.971 3.376 1.00 97.00 82 GLU A O 1
ATOM 709 N N . ALA A 1 83 ? 6.724 -5.909 1.536 1.00 95.88 83 ALA A N 1
ATOM 710 C CA . ALA A 1 83 ? 7.847 -5.247 2.201 1.00 95.88 83 ALA A CA 1
ATOM 711 C C . ALA A 1 83 ? 7.409 -4.289 3.325 1.00 95.88 83 ALA A C 1
ATOM 713 O O . ALA A 1 83 ? 8.157 -4.075 4.277 1.00 95.88 83 ALA A O 1
ATOM 714 N N . ALA A 1 84 ? 6.209 -3.713 3.220 1.00 95.25 84 ALA A N 1
ATOM 715 C CA . ALA A 1 84 ? 5.631 -2.832 4.229 1.00 95.25 84 ALA A CA 1
ATOM 716 C C . ALA A 1 84 ? 4.798 -3.573 5.294 1.00 95.25 84 ALA A C 1
ATOM 718 O O . ALA A 1 84 ? 4.309 -2.933 6.222 1.00 95.25 84 ALA A O 1
ATOM 719 N N . GLY A 1 85 ? 4.612 -4.892 5.168 1.00 96.31 85 GLY A N 1
ATOM 720 C CA . GLY A 1 85 ? 3.777 -5.680 6.077 1.00 96.31 85 GLY A CA 1
ATOM 721 C C . GLY A 1 85 ? 2.277 -5.380 5.976 1.00 96.31 85 GLY A C 1
ATOM 722 O O . GLY A 1 85 ? 1.562 -5.533 6.962 1.00 96.31 85 GLY A O 1
ATOM 723 N N . VAL A 1 86 ? 1.794 -4.937 4.811 1.00 96.69 86 VAL A N 1
ATOM 724 C CA . VAL A 1 86 ? 0.382 -4.600 4.572 1.00 96.69 86 VAL A CA 1
ATOM 725 C C . VAL A 1 86 ? -0.265 -5.651 3.670 1.00 96.69 86 VAL A C 1
ATOM 727 O O . VAL A 1 86 ? 0.258 -5.974 2.604 1.00 96.69 86 VAL A O 1
ATOM 730 N N . GLU A 1 87 ? -1.427 -6.170 4.068 1.00 97.56 87 GLU A N 1
ATOM 731 C CA . GLU A 1 87 ? -2.174 -7.141 3.263 1.00 97.56 87 GLU A CA 1
ATOM 732 C C . GLU A 1 87 ? -2.799 -6.474 2.023 1.00 97.56 87 GLU A C 1
ATOM 734 O O . GLU A 1 87 ? -3.449 -5.432 2.127 1.00 97.56 87 GLU A O 1
ATOM 739 N N . LEU A 1 88 ? -2.633 -7.096 0.851 1.00 97.44 88 LEU A N 1
ATOM 740 C CA . LEU A 1 88 ? -3.219 -6.663 -0.420 1.00 97.44 88 LEU A CA 1
ATOM 741 C C . LEU A 1 88 ? -4.000 -7.807 -1.073 1.00 97.44 88 LEU A C 1
ATOM 743 O O . LEU A 1 88 ? -3.444 -8.869 -1.356 1.00 97.44 88 LEU A O 1
ATOM 747 N N . GLU A 1 89 ? -5.265 -7.550 -1.388 1.00 95.44 89 GLU A N 1
ATOM 748 C CA . GLU A 1 89 ? -6.174 -8.486 -2.044 1.00 95.44 89 GLU A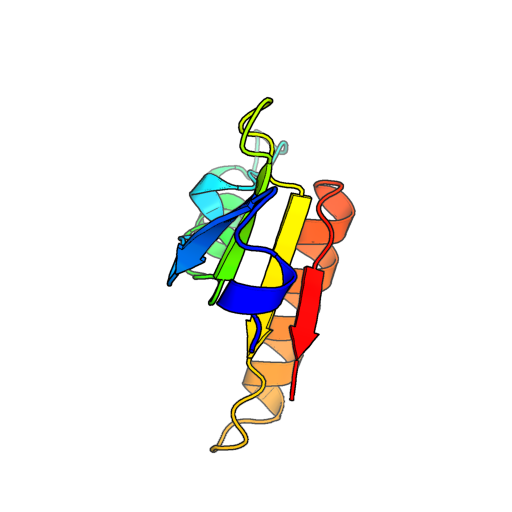 CA 1
ATOM 749 C C . GLU A 1 89 ? -6.624 -7.942 -3.407 1.00 95.44 89 GLU A C 1
ATOM 751 O O . GLU A 1 89 ? -7.045 -6.793 -3.527 1.00 95.44 89 GLU A O 1
ATOM 756 N N . PHE A 1 90 ? -6.546 -8.777 -4.446 1.00 93.50 90 PHE A N 1
ATOM 757 C CA . PHE A 1 90 ? -7.076 -8.457 -5.772 1.00 93.50 90 PHE A CA 1
ATOM 758 C C . PHE A 1 90 ? -8.418 -9.160 -5.962 1.00 93.50 90 PHE A C 1
ATOM 760 O O . PHE A 1 90 ? -8.479 -10.388 -5.890 1.00 93.50 90 PHE A O 1
ATOM 767 N N . VAL A 1 91 ? -9.467 -8.396 -6.250 1.00 91.38 91 VAL A N 1
ATOM 768 C CA . VAL A 1 91 ? -10.838 -8.887 -6.427 1.00 91.38 91 VAL A CA 1
ATOM 769 C C . VAL A 1 91 ? -11.240 -8.735 -7.890 1.00 91.38 91 VAL A C 1
ATOM 771 O O . VAL A 1 91 ? -11.004 -7.696 -8.499 1.00 91.38 91 VAL A O 1
ATOM 774 N N . SER A 1 92 ? -11.815 -9.787 -8.469 1.00 84.06 92 SER A N 1
ATOM 775 C CA . SER A 1 92 ? -12.321 -9.829 -9.850 1.00 84.06 92 SER A CA 1
ATOM 776 C C . SER A 1 92 ? -13.833 -9.772 -9.928 1.00 84.06 92 SER A C 1
ATOM 778 O O . SER A 1 92 ? -14.447 -10.396 -9.035 1.00 84.06 92 SER A O 1
#

Sequence (92 aa):
ELQQKHANNYHIFCQVSLDRIINTTDQMNFYTYWNKINKKTIDFVLVDKQTFQTVKLIELNDRTHNYKKRAERDRFLKQACEAAGVELEFVS

Secondary structure (DSSP, 8-state):
-HHHHHTTTEEEEEEEEGGGT-----STTHHHHHHHHTT-EEEEEEEETTT--EEEEEEE---SS-HHHHHHHHHHHHHHHHHTT-EEEEE-